Protein AF-A0A453SSZ1-F1 (afdb_monomer_lite)

Radius of gyration: 28.82 Å; chains: 1; bounding box: 43×50×91 Å

InterPro domains:
  IPR027417 P-loop containing nucleoside triphosphate hydrolase [G3DSA:3.40.50.300] (125-157)
  IPR027417 P-loop containing nucleoside triphosphate hydrolase [SSF52540] (111-156)
  IPR031692 EH domain-containing protein, N-terminal [PF16880] (86-118)

Foldseek 3Di:
DLQQQCVVVVHDDDPVVVPDPCSVPGDDHDPPCVVVVVVVVVVVVVPPDDDDDDDDDDDDDDDDVPPPCPPCPVCPPVNDPDPLRVVVVCCVPPPVVVCVVVVVCVPDHDRDDPCNSVDDDDDDDDDDFPPCPLVVVCVVVVHHDPQRDDDPPRRDD

Organism: Aegilops tauschii subsp. strangulata (NCBI:txid200361)

Structure (mmCIF, N/CA/C/O backbone):
data_AF-A0A453SSZ1-F1
#
_entry.id   AF-A0A453SSZ1-F1
#
loop_
_atom_site.group_PDB
_atom_site.id
_atom_site.type_symbol
_atom_site.label_atom_id
_atom_site.label_alt_id
_atom_site.label_comp_id
_atom_site.label_asym_id
_atom_site.label_entity_id
_atom_site.label_seq_id
_atom_site.pdbx_PDB_ins_code
_atom_site.Cartn_x
_atom_site.Cartn_y
_atom_site.Cartn_z
_atom_site.occupancy
_atom_site.B_iso_or_equiv
_atom_site.auth_seq_id
_atom_site.auth_comp_id
_atom_site.auth_asym_id
_atom_site.auth_atom_id
_atom_site.pdbx_PDB_model_num
ATOM 1 N N . MET A 1 1 ? -9.552 23.017 12.902 1.00 62.69 1 MET A N 1
ATOM 2 C CA . MET A 1 1 ? -9.401 23.740 14.189 1.00 62.69 1 MET A CA 1
ATOM 3 C C . MET A 1 1 ? -9.453 25.257 14.030 1.00 62.69 1 MET A C 1
ATOM 5 O O . MET A 1 1 ? -10.038 25.899 14.887 1.00 62.69 1 MET A O 1
ATOM 9 N N . GLN A 1 2 ? -8.942 25.824 12.933 1.00 68.88 2 GLN A N 1
ATOM 10 C CA . GLN A 1 2 ? -8.928 27.277 12.698 1.00 68.88 2 GLN A CA 1
ATOM 11 C C . GLN A 1 2 ? -10.321 27.928 12.672 1.00 68.88 2 GLN A C 1
ATOM 13 O O . GLN A 1 2 ? -10.491 29.011 13.215 1.00 68.88 2 GLN A O 1
ATOM 18 N N . LEU A 1 3 ? -11.337 27.240 12.139 1.00 72.12 3 LEU A N 1
ATOM 19 C CA . LEU A 1 3 ? -12.717 27.746 12.115 1.00 72.12 3 LEU A CA 1
ATOM 20 C C . LEU A 1 3 ? -13.297 27.971 13.524 1.00 72.12 3 LEU A C 1
ATOM 22 O O . LEU A 1 3 ? -14.021 28.934 13.748 1.00 72.12 3 LEU A O 1
ATOM 26 N N . VAL A 1 4 ? -12.933 27.116 14.488 1.00 73.75 4 VAL A N 1
ATOM 27 C CA . VAL A 1 4 ? -13.376 27.240 15.887 1.00 73.75 4 VAL A CA 1
ATOM 28 C C . VAL A 1 4 ? -12.658 28.400 16.576 1.00 73.75 4 VAL A C 1
ATOM 30 O O . VAL A 1 4 ? -13.309 29.192 17.247 1.00 73.75 4 VAL A O 1
ATOM 33 N N . SER A 1 5 ? -11.347 28.557 16.357 1.00 74.75 5 SER A N 1
ATOM 34 C CA . SER A 1 5 ? -10.592 29.716 16.855 1.00 74.75 5 SER A CA 1
ATOM 35 C C . SER A 1 5 ? -11.120 31.041 16.296 1.00 74.75 5 SER A C 1
ATOM 37 O O . SER A 1 5 ? -11.212 32.018 17.030 1.00 74.75 5 SER A O 1
ATOM 39 N N . LEU A 1 6 ? -11.501 31.074 15.015 1.00 76.12 6 LEU A N 1
ATOM 40 C CA . LEU A 1 6 ? -12.034 32.267 14.349 1.00 76.12 6 LEU A CA 1
ATOM 41 C C . LEU A 1 6 ? -13.399 32.664 14.928 1.00 76.12 6 LEU A C 1
ATOM 43 O O . LEU A 1 6 ? -13.626 33.837 15.218 1.00 76.12 6 LEU A O 1
ATOM 47 N N . ALA A 1 7 ? -14.261 31.676 15.182 1.00 74.25 7 ALA A N 1
ATOM 48 C CA . ALA A 1 7 ? -15.538 31.882 15.859 1.00 74.25 7 ALA A CA 1
ATOM 49 C C . ALA A 1 7 ? -15.356 32.384 17.305 1.00 74.25 7 ALA A C 1
ATOM 51 O O . ALA A 1 7 ? -16.049 33.302 17.732 1.00 74.25 7 ALA A O 1
ATOM 52 N N . GLN A 1 8 ? -14.398 31.824 18.054 1.00 77.12 8 GLN A N 1
ATOM 53 C CA . GLN A 1 8 ? -14.084 32.256 19.425 1.00 77.12 8 GLN A CA 1
ATOM 54 C C . GLN A 1 8 ? -13.450 33.649 19.490 1.00 77.12 8 GLN A C 1
ATOM 56 O O . GLN A 1 8 ? -13.655 34.367 20.464 1.00 77.12 8 GLN A O 1
ATOM 61 N N . ALA A 1 9 ? -12.724 34.055 18.449 1.00 74.31 9 ALA A N 1
ATOM 62 C CA . ALA A 1 9 ? -12.188 35.406 18.312 1.00 74.31 9 ALA A CA 1
ATOM 63 C C . ALA A 1 9 ? -13.265 36.458 17.969 1.00 74.31 9 ALA A C 1
ATOM 65 O O . ALA A 1 9 ? -12.938 37.637 17.855 1.00 74.31 9 ALA A O 1
ATOM 66 N N . GLY A 1 10 ? -14.532 36.052 17.804 1.00 71.06 10 GLY A N 1
ATOM 67 C CA . GLY A 1 10 ? -15.653 36.951 17.522 1.00 71.06 10 GLY A CA 1
ATOM 68 C C . GLY A 1 10 ? -15.737 37.421 16.067 1.00 71.06 10 GLY A C 1
ATOM 69 O O . GLY A 1 10 ? -16.444 38.384 15.784 1.00 71.06 10 GLY A O 1
ATOM 70 N N . ASN A 1 11 ? -15.028 36.763 15.144 1.00 72.94 11 ASN A N 1
ATOM 71 C CA . ASN A 1 11 ? -15.046 37.108 13.724 1.00 72.94 11 ASN A CA 1
ATOM 72 C C . ASN A 1 11 ? -16.212 36.427 12.989 1.00 72.94 11 ASN A C 1
ATOM 74 O O . ASN A 1 11 ? -16.557 35.277 13.271 1.00 72.94 11 ASN A O 1
ATOM 78 N N . GLU A 1 12 ? -16.785 37.112 11.996 1.00 70.50 12 GLU A N 1
ATOM 79 C CA . GLU A 1 12 ? -17.878 36.560 11.192 1.00 70.50 12 GLU A CA 1
ATOM 80 C C . GLU A 1 12 ? -17.410 35.431 10.258 1.00 70.50 12 GLU A C 1
ATOM 82 O O . GLU A 1 12 ? -16.428 35.551 9.511 1.00 70.50 12 GLU A O 1
ATOM 87 N N . ILE A 1 13 ? -18.149 34.318 10.289 1.00 71.94 13 ILE A N 1
ATOM 88 C CA . ILE A 1 13 ? -17.864 33.108 9.514 1.00 71.94 13 ILE A CA 1
ATOM 89 C C . ILE A 1 13 ? -18.505 33.251 8.126 1.00 71.94 13 ILE A C 1
ATOM 91 O O . ILE A 1 13 ? -19.621 32.792 7.895 1.00 71.94 13 ILE A O 1
ATOM 95 N N . SER A 1 14 ? -17.794 33.895 7.200 1.00 69.88 14 SER A N 1
ATOM 96 C CA . SER A 1 14 ? -18.158 33.964 5.776 1.00 69.88 14 SER A CA 1
ATOM 97 C C . SER A 1 14 ? -17.175 33.156 4.921 1.00 69.88 14 SER A C 1
ATOM 99 O O . SER A 1 14 ? -16.030 32.937 5.326 1.00 69.88 14 SER A O 1
ATOM 101 N N . GLN A 1 15 ? -17.601 32.715 3.731 1.00 63.75 15 GLN A N 1
ATOM 102 C CA . GLN A 1 15 ? -16.749 31.967 2.792 1.00 63.75 15 GLN A CA 1
ATOM 103 C C . GLN A 1 15 ? -15.476 32.743 2.407 1.00 63.75 15 GLN A C 1
ATOM 105 O O . GLN A 1 15 ? -14.422 32.130 2.243 1.00 63.75 15 GLN A O 1
ATOM 110 N N . ASP A 1 16 ? -15.538 34.077 2.378 1.00 61.28 16 ASP A N 1
ATOM 111 C CA . ASP A 1 16 ? -14.386 34.942 2.085 1.00 61.28 16 ASP A CA 1
ATOM 112 C C . ASP A 1 16 ? -13.386 35.040 3.252 1.00 61.28 16 ASP A C 1
ATOM 114 O O . ASP A 1 16 ? -12.197 35.287 3.045 1.00 61.28 16 ASP A O 1
ATOM 118 N N . SER A 1 17 ? -13.829 34.811 4.493 1.00 59.00 17 SER A N 1
ATOM 119 C CA . SER A 1 17 ? -12.969 34.860 5.687 1.00 59.00 17 SER A CA 1
ATOM 120 C C . SER A 1 17 ? -12.016 33.660 5.776 1.00 59.00 17 SER A C 1
ATOM 122 O O . SER A 1 17 ? -10.991 33.744 6.447 1.00 59.00 17 SER A O 1
ATOM 124 N N . LEU A 1 18 ? -12.333 32.549 5.098 1.00 57.62 18 LEU A N 1
ATOM 125 C CA . LEU A 1 18 ? -11.520 31.325 5.080 1.00 57.62 18 LEU A CA 1
ATOM 126 C C . LEU A 1 18 ? -10.360 31.373 4.076 1.00 57.62 18 LEU A C 1
ATOM 128 O O . LEU A 1 18 ? -9.457 30.546 4.165 1.00 57.62 18 LEU A O 1
ATOM 132 N N . GLN A 1 19 ? -10.380 32.323 3.137 1.00 60.19 19 GLN A N 1
ATOM 133 C CA . GLN A 1 19 ? -9.342 32.477 2.110 1.00 60.19 19 GLN A CA 1
ATOM 134 C C . GLN A 1 19 ? -8.1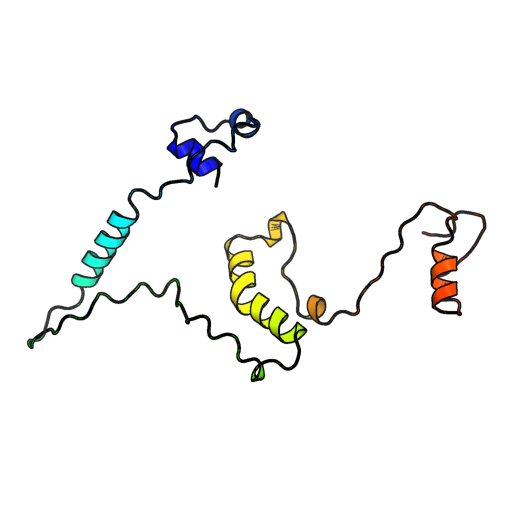94 33.403 2.540 1.00 60.19 19 GLN A C 1
ATOM 136 O O . GLN A 1 19 ? -7.230 33.568 1.798 1.00 60.19 19 GLN A O 1
ATOM 141 N N . ARG A 1 20 ? -8.282 34.027 3.722 1.00 59.47 20 ARG A N 1
ATOM 142 C CA . ARG A 1 20 ? -7.254 34.954 4.210 1.00 59.47 20 ARG A CA 1
ATOM 143 C C . ARG A 1 20 ? -6.056 34.179 4.763 1.00 59.47 20 ARG A C 1
ATOM 145 O O . ARG A 1 20 ? -6.214 33.338 5.644 1.00 59.47 20 ARG A O 1
ATOM 152 N N . GLU A 1 21 ? -4.854 34.500 4.287 1.00 54.84 21 GLU A N 1
ATOM 153 C CA . GLU A 1 21 ? -3.587 33.869 4.701 1.00 54.84 21 GLU A CA 1
ATOM 154 C C . GLU A 1 21 ? -3.204 34.116 6.181 1.00 54.84 21 GLU A C 1
ATOM 156 O O . GLU A 1 21 ? -2.261 33.515 6.694 1.00 54.84 21 GLU A O 1
ATOM 161 N N . ASP A 1 22 ? -3.984 34.910 6.922 1.00 56.69 22 ASP A N 1
ATOM 162 C CA . ASP A 1 22 ? -3.750 35.239 8.338 1.00 56.69 22 ASP A CA 1
ATOM 163 C C . ASP A 1 22 ? -4.145 34.121 9.329 1.00 56.69 22 ASP A C 1
ATOM 165 O O . ASP A 1 22 ? -4.021 34.281 10.550 1.00 56.69 22 ASP A O 1
ATOM 169 N N . LEU A 1 23 ? -4.585 32.956 8.830 1.00 57.06 23 LEU A N 1
ATOM 170 C CA . LEU A 1 23 ? -5.036 31.797 9.621 1.00 57.06 23 LEU A CA 1
ATOM 171 C C . LEU A 1 23 ? -3.943 31.139 10.497 1.00 57.06 23 LEU A C 1
ATOM 173 O O . LEU A 1 23 ? -4.232 30.180 11.221 1.00 57.06 23 LEU A O 1
ATOM 177 N N . ILE A 1 24 ? -2.704 31.635 10.440 1.00 57.12 24 ILE A N 1
ATOM 178 C CA . ILE A 1 24 ? -1.551 31.177 11.236 1.00 57.12 24 ILE A CA 1
ATOM 179 C C . ILE A 1 24 ? -1.451 31.933 12.579 1.00 57.12 24 ILE A C 1
ATOM 181 O O . ILE A 1 24 ? -0.830 31.440 13.516 1.00 57.12 24 ILE A O 1
ATOM 185 N N . SER A 1 25 ? -2.095 33.099 12.713 1.00 61.66 25 SER A N 1
ATOM 186 C CA . SER A 1 25 ? -1.946 33.984 13.885 1.00 61.66 25 SER A CA 1
ATOM 187 C C . SER A 1 25 ? -2.952 33.750 15.021 1.00 61.66 25 SER A C 1
ATOM 189 O O . SER A 1 25 ? -2.831 34.357 16.086 1.00 61.66 25 SER A O 1
ATOM 191 N N . PHE A 1 26 ? -3.946 32.879 14.829 1.00 64.19 26 PHE A N 1
ATOM 192 C CA . PHE A 1 26 ? -4.980 32.659 15.838 1.00 64.19 26 PHE A CA 1
ATOM 193 C C . PHE A 1 26 ? -4.517 31.695 16.925 1.00 64.19 26 PHE A C 1
ATOM 195 O O . PHE A 1 26 ? -4.021 30.600 16.650 1.00 64.19 26 PHE A O 1
ATOM 202 N N . ASN A 1 27 ? -4.762 32.085 18.176 1.00 67.94 27 ASN A N 1
ATOM 203 C CA . ASN A 1 27 ? -4.566 31.208 19.319 1.00 67.94 27 ASN A CA 1
ATOM 204 C C . ASN A 1 27 ? -5.388 29.913 19.156 1.00 67.94 27 ASN A C 1
ATOM 206 O O . ASN A 1 27 ? -6.489 29.928 18.582 1.00 67.94 27 ASN A O 1
ATOM 210 N N . PRO A 1 28 ? -4.870 28.774 19.649 1.00 70.06 28 PRO A N 1
ATOM 211 C CA . PRO A 1 28 ? -5.615 27.525 19.631 1.00 70.06 28 PRO A CA 1
ATOM 212 C C . PRO A 1 28 ? -6.943 27.695 20.382 1.00 70.06 28 PRO A C 1
ATOM 214 O O . PRO A 1 28 ? -7.014 28.480 21.332 1.00 70.06 28 PRO A O 1
ATOM 217 N N . PRO A 1 29 ? -8.000 26.980 19.964 1.00 73.44 29 PRO A N 1
ATOM 218 C CA . PRO A 1 29 ? -9.323 27.181 20.525 1.00 73.44 29 PRO A CA 1
ATOM 219 C C . PRO A 1 29 ? -9.336 26.794 22.006 1.00 73.44 29 PRO A C 1
ATOM 221 O O . PRO A 1 29 ? -8.902 25.701 22.380 1.00 73.44 29 PRO A O 1
ATOM 224 N N . VAL A 1 30 ? -9.831 27.695 22.852 1.00 73.94 30 VAL A N 1
ATOM 225 C CA . VAL A 1 30 ? -9.907 27.487 24.302 1.00 73.94 30 VAL A CA 1
ATOM 226 C C . VAL A 1 30 ? -11.231 26.805 24.618 1.00 73.94 30 VAL A C 1
ATOM 228 O O . VAL A 1 30 ? -12.294 27.268 24.218 1.00 73.94 30 VAL A O 1
ATOM 231 N N . MET A 1 31 ? -11.194 25.683 25.329 1.00 70.06 31 MET A N 1
ATOM 232 C CA . MET A 1 31 ? -12.400 24.932 25.684 1.00 70.06 31 MET A CA 1
ATOM 233 C C . MET A 1 31 ? -13.030 25.448 26.985 1.00 70.06 31 MET A C 1
ATOM 235 O O . MET A 1 31 ? -13.110 24.737 27.986 1.00 70.06 31 MET A O 1
ATOM 239 N N . GLU A 1 32 ? -13.461 26.707 26.979 1.00 70.56 32 GLU A N 1
ATOM 240 C CA . GLU A 1 32 ? -14.126 27.325 28.125 1.00 70.56 32 GLU A CA 1
ATOM 241 C C . GLU A 1 32 ? -15.491 26.656 28.396 1.00 70.56 32 GLU A C 1
ATOM 243 O O . GLU A 1 32 ? -16.260 26.369 27.480 1.00 70.56 32 GLU A O 1
ATOM 248 N N . GLY A 1 33 ? -15.783 26.340 29.663 1.00 67.69 33 GLY A N 1
ATOM 249 C CA . GLY A 1 33 ? -17.037 25.691 30.081 1.00 67.69 33 GLY A CA 1
ATOM 250 C C . GLY A 1 33 ? -17.019 24.155 30.119 1.00 67.69 33 GLY A C 1
ATOM 251 O O . GLY A 1 33 ? -17.940 23.548 30.677 1.00 67.69 33 GLY A O 1
ATOM 252 N N . LEU A 1 34 ? -15.959 23.508 29.625 1.00 71.00 34 LEU A N 1
ATOM 253 C CA . LEU A 1 34 ? -15.781 22.057 29.770 1.00 71.00 34 LEU A CA 1
ATOM 254 C C . LEU A 1 34 ? -15.598 21.643 31.239 1.00 71.00 34 LEU A C 1
ATOM 256 O O . LEU A 1 34 ? -16.144 20.626 31.665 1.00 71.00 34 LEU A O 1
ATOM 260 N N . ASP A 1 35 ? -14.945 22.480 32.045 1.00 74.38 35 ASP A N 1
ATOM 261 C CA . ASP A 1 35 ? -14.790 22.256 33.487 1.00 74.38 35 ASP A CA 1
ATOM 262 C C . ASP A 1 35 ? -16.136 22.271 34.226 1.00 74.38 35 ASP A C 1
ATOM 264 O O . ASP A 1 35 ? -16.379 21.450 35.112 1.00 74.38 35 ASP A O 1
ATOM 268 N N . ALA A 1 36 ? -17.058 23.149 33.817 1.00 73.62 36 ALA A N 1
ATOM 269 C CA . ALA A 1 36 ? -18.403 23.220 34.384 1.00 73.62 36 ALA A CA 1
ATOM 270 C C . ALA A 1 36 ? -19.237 21.976 34.030 1.00 73.62 36 ALA A C 1
ATOM 272 O O . ALA A 1 36 ? -19.973 21.457 34.872 1.00 73.62 36 ALA A O 1
ATOM 273 N N . GLN A 1 37 ? -19.091 21.448 32.810 1.00 66.56 37 GLN A N 1
ATOM 274 C CA . GLN A 1 37 ? -19.702 20.179 32.386 1.00 66.56 37 GLN A CA 1
ATOM 275 C C . GLN A 1 37 ? -19.136 18.986 33.177 1.00 66.56 37 GLN A C 1
ATOM 277 O O . GLN A 1 37 ? -19.873 18.093 33.614 1.00 66.56 37 GLN A O 1
ATOM 282 N N . LEU A 1 38 ? -17.827 18.995 33.431 1.00 65.88 38 LEU A N 1
ATOM 283 C CA . LEU A 1 38 ? -17.138 17.963 34.203 1.00 65.88 38 LEU A CA 1
ATOM 284 C C . LEU A 1 38 ? -17.508 18.021 35.700 1.00 65.88 38 LEU A C 1
ATOM 286 O O . LEU A 1 38 ? -17.672 16.990 36.350 1.00 65.88 38 LEU A O 1
ATOM 290 N N . ALA A 1 39 ? -17.738 19.217 36.246 1.00 67.50 39 ALA A N 1
ATOM 291 C CA . ALA A 1 39 ? -18.265 19.404 37.598 1.00 67.50 39 ALA A CA 1
ATOM 292 C C . ALA A 1 39 ? -19.751 19.006 37.722 1.00 67.50 39 ALA A C 1
ATOM 294 O O . ALA A 1 39 ? -20.149 18.382 38.709 1.00 67.50 39 ALA A O 1
ATOM 295 N N . LYS A 1 40 ? -20.578 19.307 36.710 1.00 68.69 40 LYS A N 1
ATOM 296 C CA . LYS A 1 40 ? -22.014 18.971 36.700 1.00 68.69 40 LYS A CA 1
ATOM 297 C C . LYS A 1 40 ? -22.256 17.462 36.596 1.00 68.69 40 LYS A C 1
ATOM 299 O O . LYS A 1 40 ? -23.153 16.943 37.257 1.00 68.69 40 LYS A O 1
ATOM 304 N N . SER A 1 41 ? -21.420 16.747 35.841 1.00 61.69 41 SER A N 1
ATOM 305 C CA . SER A 1 41 ? -21.453 15.277 35.765 1.00 61.69 41 SER A CA 1
ATOM 306 C C . SER A 1 41 ? -21.025 14.606 37.078 1.00 61.69 41 SER A C 1
ATOM 308 O O . SER A 1 41 ? -21.678 13.655 37.508 1.00 61.69 41 SER A O 1
ATOM 310 N N . LYS A 1 42 ? -20.031 15.155 37.797 1.00 58.47 42 LYS A N 1
ATOM 311 C CA . LYS A 1 42 ? -19.680 14.705 39.162 1.00 58.47 42 LYS A CA 1
ATOM 312 C C . LYS A 1 42 ? -20.830 14.866 40.164 1.00 58.47 42 LYS A C 1
ATOM 314 O O . LYS A 1 42 ? -21.014 14.004 41.018 1.00 58.47 42 LYS A O 1
ATOM 319 N N . HIS A 1 43 ? -21.612 15.943 40.068 1.00 54.44 43 HIS A N 1
ATOM 320 C CA . HIS A 1 43 ? -22.762 16.163 40.954 1.00 54.44 43 HIS A CA 1
ATOM 321 C C . HIS A 1 43 ? -23.951 15.235 40.659 1.00 54.44 43 HIS A C 1
ATOM 323 O O . HIS A 1 43 ? -24.685 14.892 41.586 1.00 54.44 43 HIS A O 1
ATOM 329 N N . LEU A 1 44 ? -24.131 14.800 39.406 1.00 53.34 44 LEU A N 1
ATOM 330 C CA . LEU A 1 44 ? -25.186 13.852 39.028 1.00 53.34 44 LEU A CA 1
ATOM 331 C C . LEU A 1 44 ? -24.880 12.427 39.523 1.00 53.34 44 LEU A C 1
ATOM 333 O O . LEU A 1 44 ? -25.775 11.743 40.010 1.00 53.34 44 LEU A O 1
ATOM 337 N N . ALA A 1 45 ? -23.606 12.020 39.496 1.00 50.00 45 ALA A N 1
ATOM 338 C CA . ALA A 1 45 ? -23.153 10.731 40.030 1.00 50.00 45 ALA A CA 1
ATOM 339 C C . ALA A 1 45 ? -23.324 10.605 41.558 1.00 50.00 45 ALA A C 1
ATOM 341 O O . ALA A 1 45 ? -23.380 9.499 42.082 1.00 50.00 45 ALA A O 1
ATOM 342 N N . LYS A 1 46 ? -23.451 11.727 42.281 1.00 44.44 46 LYS A N 1
ATOM 343 C CA . LYS A 1 46 ? -23.587 11.753 43.746 1.00 44.44 46 LYS A CA 1
ATOM 344 C C . LYS A 1 46 ? -25.031 11.582 44.250 1.00 44.44 46 LYS A C 1
ATOM 346 O O . LYS A 1 46 ? -25.237 11.555 45.455 1.00 44.44 46 LYS A O 1
ATOM 351 N N . ARG A 1 47 ? -26.037 11.503 43.368 1.00 44.84 47 ARG A N 1
ATOM 352 C CA . ARG A 1 47 ? -27.453 11.342 43.770 1.00 44.84 47 ARG A CA 1
ATOM 353 C C . ARG A 1 47 ? -27.992 9.908 43.690 1.00 44.84 47 ARG A C 1
ATOM 355 O O . ARG A 1 47 ? -29.160 9.722 44.008 1.00 44.84 47 ARG A O 1
ATOM 362 N N . VAL A 1 48 ? -27.191 8.926 43.264 1.00 48.06 48 VAL A N 1
ATOM 363 C CA . VAL A 1 48 ? -27.672 7.544 43.043 1.00 48.06 48 VAL A CA 1
ATOM 364 C C . VAL A 1 48 ? -27.373 6.583 44.201 1.00 48.06 48 VAL A C 1
ATOM 366 O O . VAL A 1 48 ? -28.024 5.554 44.273 1.00 48.06 48 VAL A O 1
ATOM 369 N N . ASP A 1 49 ? -26.514 6.928 45.161 1.00 45.25 49 ASP A N 1
ATOM 370 C CA . ASP A 1 49 ? -26.279 6.070 46.332 1.00 45.25 49 ASP A CA 1
ATOM 371 C C . ASP A 1 49 ? -26.374 6.869 47.630 1.00 45.25 49 ASP A C 1
ATOM 373 O O . ASP A 1 49 ? -25.455 7.601 48.005 1.00 45.25 49 ASP A O 1
ATOM 377 N N . GLN A 1 50 ? -27.505 6.726 48.317 1.00 39.31 50 GLN A N 1
ATOM 378 C CA . GLN A 1 50 ? -27.600 7.016 49.740 1.00 39.31 50 GLN A CA 1
ATOM 379 C C . GLN A 1 50 ? -28.649 6.095 50.370 1.00 39.31 50 GLN A C 1
ATOM 381 O O . GLN A 1 50 ? -29.801 6.482 50.492 1.00 39.31 50 GLN A O 1
ATOM 386 N N . ASP A 1 51 ? -28.223 4.881 50.726 1.00 37.84 51 ASP A N 1
ATOM 387 C CA . ASP A 1 51 ? -28.654 4.166 51.931 1.00 37.84 51 ASP A CA 1
ATOM 388 C C . ASP A 1 51 ? -27.598 3.103 52.286 1.00 37.84 51 ASP A C 1
ATOM 390 O O . ASP A 1 51 ? -27.353 2.182 51.510 1.00 37.84 51 ASP A O 1
ATOM 394 N N . MET A 1 52 ? -26.982 3.280 53.462 1.00 36.62 52 MET A N 1
ATOM 395 C CA . MET A 1 52 ? -26.285 2.323 54.344 1.00 36.62 52 MET A CA 1
ATOM 396 C C . MET A 1 52 ? -24.969 2.876 54.910 1.00 36.62 52 MET A C 1
ATOM 398 O O . MET A 1 52 ? -24.048 3.282 54.202 1.00 36.62 52 MET A O 1
ATOM 402 N N . ASP A 1 53 ? -24.947 2.887 56.241 1.00 39.66 53 ASP A N 1
ATOM 403 C CA . ASP A 1 53 ? -23.926 3.391 57.147 1.00 39.66 53 ASP A CA 1
ATOM 404 C C . ASP A 1 53 ? -22.558 2.704 57.020 1.00 39.66 53 ASP A C 1
ATOM 406 O O . ASP A 1 53 ? -22.456 1.488 56.860 1.00 39.66 53 ASP A O 1
ATOM 410 N N . GLY A 1 54 ? -21.500 3.495 57.236 1.00 38.44 54 GLY A N 1
ATOM 411 C CA . GLY A 1 54 ? -20.160 3.005 57.568 1.00 38.44 54 GLY A CA 1
ATOM 412 C C . GLY A 1 54 ? -19.034 3.672 56.778 1.00 38.44 54 GLY A C 1
ATOM 413 O O . GLY A 1 54 ? -18.736 3.255 55.670 1.00 38.44 54 GLY A O 1
ATOM 414 N N . PHE A 1 55 ? -18.399 4.687 57.383 1.00 46.75 55 PHE A N 1
ATOM 415 C CA . PHE A 1 55 ? -17.069 5.255 57.073 1.00 46.75 55 PHE A CA 1
ATOM 416 C C . PHE A 1 55 ? -16.590 5.268 55.598 1.00 46.75 55 PHE A C 1
ATOM 418 O O . PHE A 1 55 ? -16.135 4.241 55.101 1.00 46.75 55 PHE A O 1
ATOM 425 N N . PRO A 1 56 ? -16.447 6.437 54.937 1.00 37.09 56 PRO A N 1
ATOM 426 C CA . PRO A 1 56 ? -15.725 6.506 53.673 1.00 37.09 56 PRO A CA 1
ATOM 427 C C . PRO A 1 56 ? -14.317 7.090 53.848 1.00 37.09 56 PRO A C 1
ATOM 429 O O . PRO A 1 56 ? -14.109 8.297 53.983 1.00 37.09 56 PRO A O 1
ATOM 432 N N . GLN A 1 57 ? -13.332 6.197 53.771 1.00 40.69 57 GLN A N 1
ATOM 433 C CA . GLN A 1 57 ? -11.986 6.487 53.285 1.00 40.69 57 GLN A CA 1
ATOM 434 C C . GLN A 1 57 ? -12.091 7.095 51.875 1.00 40.69 57 GLN A C 1
ATOM 436 O O . GLN A 1 57 ? -12.836 6.597 51.034 1.00 40.69 57 GLN A O 1
ATOM 441 N N . ALA A 1 58 ? -11.366 8.188 51.626 1.00 39.28 58 ALA A N 1
ATOM 442 C CA . ALA A 1 58 ? -11.438 8.972 50.396 1.00 39.28 58 ALA A CA 1
ATOM 443 C C . ALA A 1 58 ? -11.170 8.125 49.135 1.00 39.28 58 ALA A C 1
ATOM 445 O O . ALA A 1 58 ? -10.024 7.833 48.798 1.00 39.28 58 ALA A O 1
ATOM 446 N N . GLN A 1 59 ? -12.233 7.766 48.414 1.00 42.91 59 GLN A N 1
ATOM 447 C CA . GLN A 1 59 ? -12.164 7.215 47.064 1.00 42.91 59 GLN A CA 1
ATOM 448 C C . GLN A 1 59 ? -12.522 8.328 46.077 1.00 42.91 59 GLN A C 1
ATOM 450 O O . GLN A 1 59 ? -13.609 8.906 46.117 1.00 42.91 59 GLN A O 1
ATOM 455 N N . GLY A 1 60 ? -11.551 8.691 45.237 1.00 42.34 60 GLY A N 1
ATOM 456 C CA . GLY A 1 60 ? -11.728 9.689 44.188 1.00 42.34 60 GLY A CA 1
ATOM 457 C C . GLY A 1 60 ? -12.784 9.251 43.164 1.00 42.34 60 GLY A C 1
ATOM 458 O O . GLY A 1 60 ? -12.999 8.053 42.980 1.00 42.34 60 GLY A O 1
ATOM 459 N N . PRO A 1 61 ? -13.450 10.204 42.490 1.00 42.91 61 PRO A N 1
ATOM 460 C CA . PRO A 1 61 ? -14.535 9.898 41.574 1.00 42.91 61 PRO A CA 1
ATOM 461 C C . PRO A 1 61 ? -14.024 9.074 40.391 1.00 42.91 61 PRO A C 1
ATOM 463 O O . PRO A 1 61 ? -13.096 9.477 39.684 1.00 42.91 61 PRO A O 1
ATOM 466 N N . SER A 1 62 ? -14.674 7.928 40.208 1.00 53.22 62 SER A N 1
ATOM 467 C CA . SER A 1 62 ? -14.616 7.042 39.053 1.00 53.22 62 SER A CA 1
ATOM 468 C C . SER A 1 62 ? -14.580 7.848 37.759 1.00 53.22 62 SER A C 1
ATOM 470 O O . SER A 1 62 ? -15.459 8.655 37.451 1.00 53.22 62 SER A O 1
ATOM 472 N N . THR A 1 63 ? -13.487 7.661 37.033 1.00 45.91 63 THR A N 1
ATOM 473 C CA . THR A 1 63 ? -13.165 8.373 35.809 1.00 45.91 63 THR A CA 1
ATOM 474 C C . THR A 1 63 ? -14.081 7.895 34.684 1.00 45.91 63 THR A C 1
ATOM 476 O O . THR A 1 63 ? -14.370 6.707 34.549 1.00 45.91 63 THR A O 1
ATOM 479 N N . ASN A 1 64 ? -14.563 8.827 33.863 1.00 45.88 64 ASN A N 1
ATOM 480 C CA . ASN A 1 64 ? -15.346 8.509 32.674 1.00 45.88 64 ASN A CA 1
ATOM 481 C C . ASN A 1 64 ? -14.520 7.597 31.747 1.00 45.88 64 ASN A C 1
ATOM 483 O O . ASN A 1 64 ? -13.542 8.036 31.142 1.00 45.88 64 ASN A O 1
ATOM 487 N N . HIS A 1 65 ? -14.940 6.339 31.598 1.00 49.06 65 HIS A N 1
ATOM 488 C CA . HIS A 1 65 ? -14.309 5.308 30.762 1.00 49.06 65 HIS A CA 1
ATOM 489 C C . HIS A 1 65 ? -14.427 5.552 29.238 1.00 49.06 65 HIS A C 1
ATOM 491 O O . HIS A 1 65 ? -14.307 4.615 28.452 1.00 49.06 65 HIS A O 1
ATOM 497 N N . TRP A 1 66 ? -14.630 6.795 28.788 1.00 54.50 66 TRP A N 1
ATOM 498 C CA . TRP A 1 66 ? -14.695 7.135 27.357 1.00 54.50 66 TRP A CA 1
ATOM 499 C C . TRP A 1 66 ? -13.332 7.018 26.666 1.00 54.50 66 TRP A C 1
ATOM 501 O O . TRP A 1 66 ? -13.228 6.625 25.509 1.00 54.50 66 TRP A O 1
ATOM 511 N N . PHE A 1 67 ? -12.263 7.264 27.418 1.00 52.31 67 PHE A N 1
ATOM 512 C CA . PHE A 1 67 ? -10.937 6.775 27.091 1.00 52.31 67 PHE A CA 1
ATOM 513 C C . PHE A 1 67 ? -10.550 5.830 28.209 1.00 52.31 67 PHE A C 1
ATOM 515 O O . PHE A 1 67 ? -10.013 6.246 29.235 1.00 52.31 67 PHE A O 1
ATOM 522 N N . ASN A 1 68 ? -10.815 4.536 28.028 1.00 47.53 68 ASN A N 1
ATOM 523 C CA . ASN A 1 68 ? -10.038 3.555 28.760 1.00 47.53 68 ASN A CA 1
ATOM 524 C C . ASN A 1 68 ? -8.598 3.741 28.273 1.00 47.53 68 ASN A C 1
ATOM 526 O O . ASN A 1 68 ? -8.196 3.179 27.251 1.00 47.53 68 ASN A O 1
ATOM 530 N N . SER A 1 69 ? -7.847 4.593 28.977 1.00 50.28 69 SER A N 1
ATOM 531 C CA . SER A 1 69 ? -6.397 4.620 28.947 1.00 50.28 69 SER A CA 1
ATOM 532 C C . SER A 1 69 ? -5.970 3.282 29.531 1.00 50.28 69 SER A C 1
ATOM 534 O O . SER A 1 69 ? -5.491 3.166 30.655 1.00 50.28 69 SER A O 1
ATOM 536 N N . LYS A 1 70 ? -6.169 2.216 28.744 1.00 54.88 70 LYS A N 1
ATOM 537 C CA . LYS A 1 70 ? -5.207 1.141 28.716 1.00 54.88 70 LYS A CA 1
ATOM 538 C C . LYS A 1 70 ? -3.927 1.918 28.497 1.00 54.88 70 LYS A C 1
ATOM 540 O O . LYS A 1 70 ? -3.724 2.448 27.400 1.00 54.88 70 LYS A O 1
ATOM 545 N N . SER A 1 71 ? -3.136 2.044 29.570 1.00 51.84 71 SER A N 1
ATOM 546 C CA . SER A 1 71 ? -1.731 2.400 29.468 1.00 51.84 71 SER A CA 1
ATOM 547 C C . SER A 1 71 ? -1.247 1.737 28.200 1.00 51.84 71 SER A C 1
ATOM 549 O O . SER A 1 71 ? -1.686 0.617 27.913 1.00 51.84 71 SER A O 1
ATOM 551 N N . SER A 1 72 ? -0.486 2.457 27.388 1.00 55.78 72 SER A N 1
ATOM 552 C CA . SER A 1 72 ? 0.127 1.942 26.177 1.00 55.78 72 SER A CA 1
ATOM 553 C C . SER A 1 72 ? 0.938 0.704 26.561 1.00 55.78 72 SER A C 1
ATOM 555 O O . SER A 1 72 ? 2.149 0.749 26.747 1.00 55.78 72 SER A O 1
ATOM 557 N N . LYS A 1 73 ? 0.240 -0.428 26.721 1.00 54.38 73 LYS A N 1
ATOM 558 C CA . LYS A 1 73 ? 0.735 -1.778 26.773 1.00 54.38 73 LYS A CA 1
ATOM 559 C C . LYS A 1 73 ? 1.209 -1.887 25.358 1.00 54.38 73 LYS A C 1
ATOM 561 O O . LYS A 1 73 ? 0.428 -2.210 24.463 1.00 54.38 73 LYS A O 1
ATOM 566 N N . LYS A 1 74 ? 2.453 -1.440 25.159 1.00 57.44 74 LYS A N 1
ATOM 567 C CA . LYS A 1 74 ? 3.222 -1.703 23.961 1.00 57.44 74 LYS A CA 1
ATOM 568 C C . LYS A 1 74 ? 2.874 -3.138 23.649 1.00 57.44 74 LYS A C 1
ATOM 570 O O . LYS A 1 74 ? 3.052 -3.982 24.531 1.00 57.44 74 LYS A O 1
ATOM 575 N N . ILE A 1 75 ? 2.216 -3.351 22.508 1.00 60.09 75 ILE A N 1
ATOM 576 C CA . ILE A 1 75 ? 1.859 -4.693 22.061 1.00 60.09 75 ILE A CA 1
ATOM 577 C C . ILE A 1 75 ? 3.156 -5.469 22.256 1.00 60.09 75 ILE A C 1
ATOM 579 O O . ILE A 1 75 ? 4.168 -5.042 21.689 1.00 60.09 75 ILE A O 1
ATOM 583 N N . PRO A 1 76 ? 3.202 -6.436 23.192 1.00 61.09 76 PRO A N 1
ATOM 584 C CA . PRO A 1 76 ? 4.472 -7.043 23.531 1.00 61.09 76 PRO A CA 1
ATOM 585 C C . PRO A 1 76 ? 5.024 -7.592 22.220 1.00 61.09 76 PRO A C 1
ATOM 587 O O . PRO A 1 76 ? 4.257 -8.154 21.439 1.00 61.09 76 PRO A O 1
ATOM 590 N N . LEU A 1 77 ? 6.309 -7.366 21.930 1.00 58.16 77 LEU A N 1
ATOM 591 C CA . LEU A 1 77 ? 6.900 -7.778 20.648 1.00 58.16 77 LEU A CA 1
ATOM 592 C C . LEU A 1 77 ? 6.706 -9.283 20.379 1.00 58.16 77 LEU A C 1
ATOM 594 O O . LEU A 1 77 ? 6.768 -9.714 19.239 1.00 58.16 77 LEU A O 1
ATOM 598 N N . THR A 1 78 ? 6.407 -10.064 21.420 1.00 61.94 78 THR A N 1
ATOM 599 C CA . THR A 1 78 ? 6.068 -11.490 21.375 1.00 61.94 78 THR A CA 1
ATOM 600 C C . THR A 1 78 ? 4.638 -11.807 20.915 1.00 61.94 78 THR A C 1
ATOM 602 O O . THR A 1 78 ? 4.340 -12.965 20.650 1.00 61.94 78 THR A O 1
ATOM 605 N N . ALA A 1 79 ? 3.735 -10.824 20.836 1.00 63.38 79 ALA A N 1
ATOM 606 C CA . ALA A 1 79 ? 2.330 -11.016 20.453 1.00 63.38 79 ALA A CA 1
ATOM 607 C C . ALA A 1 79 ? 2.055 -10.793 18.959 1.00 63.38 79 ALA A C 1
ATOM 609 O O . ALA A 1 79 ? 0.897 -10.853 18.543 1.00 63.38 79 ALA A O 1
ATOM 610 N N . VAL A 1 80 ? 3.084 -10.496 18.166 1.00 68.50 80 VAL A N 1
ATOM 611 C CA . VAL A 1 80 ? 2.987 -10.294 16.718 1.00 68.50 80 VAL A CA 1
ATOM 612 C C . VAL A 1 80 ? 4.084 -11.084 16.019 1.00 68.50 80 VAL A C 1
ATOM 614 O O . VAL A 1 80 ? 5.239 -11.061 16.429 1.00 68.50 80 VAL A O 1
ATOM 617 N N . THR A 1 81 ? 3.700 -11.804 14.970 1.00 77.06 81 THR A N 1
ATOM 618 C CA . THR A 1 81 ? 4.578 -12.665 14.168 1.00 77.06 81 THR A CA 1
ATOM 619 C C . THR A 1 81 ? 5.413 -11.882 13.157 1.00 77.06 81 THR A C 1
ATOM 621 O O . THR A 1 81 ? 6.516 -12.299 12.817 1.00 77.06 81 THR A O 1
ATOM 624 N N . SER A 1 82 ? 4.916 -10.728 12.704 1.00 85.75 82 SER A N 1
ATOM 625 C CA . SER A 1 82 ? 5.578 -9.839 11.748 1.00 85.75 82 SER A CA 1
ATOM 626 C C . SER A 1 82 ? 5.244 -8.370 12.032 1.00 85.75 82 SER A C 1
ATOM 628 O O . SER A 1 82 ? 4.232 -8.050 12.661 1.00 85.75 82 SER A O 1
ATOM 630 N N . VAL A 1 83 ? 6.074 -7.451 11.528 1.00 90.44 83 VAL A N 1
ATOM 631 C CA . VAL A 1 83 ? 5.817 -5.999 11.573 1.00 90.44 83 VAL A CA 1
ATOM 632 C C . VAL A 1 83 ? 4.487 -5.657 10.893 1.00 90.44 83 VAL A C 1
ATOM 634 O O . VAL A 1 83 ? 3.739 -4.824 11.402 1.00 90.44 83 VAL A O 1
ATOM 637 N N . ILE A 1 84 ? 4.163 -6.338 9.789 1.00 91.38 84 ILE A N 1
ATOM 638 C CA . ILE A 1 84 ? 2.917 -6.136 9.034 1.00 91.38 84 ILE A CA 1
ATOM 639 C C .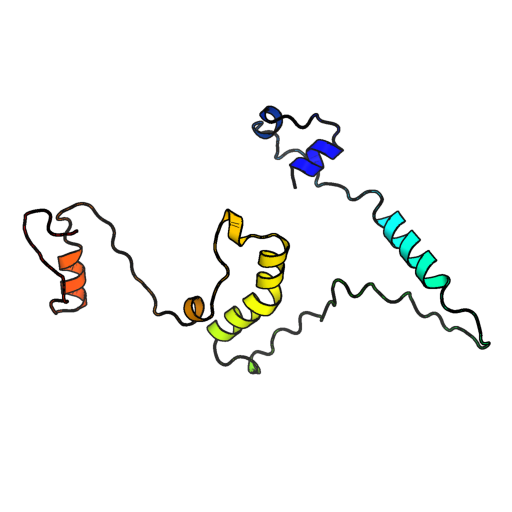 ILE A 1 84 ? 1.702 -6.462 9.913 1.00 91.38 84 ILE A C 1
ATOM 641 O O . ILE A 1 84 ? 0.764 -5.670 9.989 1.00 91.38 84 ILE A O 1
ATOM 645 N N . ASP A 1 85 ? 1.759 -7.561 10.671 1.00 89.94 85 ASP A N 1
ATOM 646 C CA . ASP A 1 85 ? 0.694 -7.953 11.604 1.00 89.94 85 ASP A CA 1
ATOM 647 C C . ASP A 1 85 ? 0.525 -6.936 12.738 1.00 89.94 85 ASP A C 1
ATOM 649 O O . ASP A 1 85 ? -0.594 -6.637 13.167 1.00 89.94 85 ASP A O 1
ATOM 653 N N . GLY A 1 86 ? 1.637 -6.365 13.208 1.00 91.19 86 GLY A N 1
ATOM 654 C CA . GLY A 1 86 ? 1.624 -5.281 14.185 1.00 91.19 86 GLY A CA 1
ATOM 655 C C . GLY A 1 86 ? 0.929 -4.026 13.664 1.00 91.19 86 GLY A C 1
ATOM 656 O O . GLY A 1 86 ? 0.081 -3.467 14.362 1.00 91.19 86 GLY A O 1
ATOM 657 N N . LEU A 1 87 ? 1.237 -3.614 12.432 1.00 93.06 87 LEU A N 1
ATOM 658 C CA . LEU A 1 87 ? 0.600 -2.464 11.784 1.00 93.06 87 LEU A CA 1
ATOM 659 C C . LEU A 1 87 ? -0.893 -2.707 11.542 1.00 93.06 87 LEU A C 1
ATOM 661 O O . LEU A 1 87 ? -1.714 -1.855 11.881 1.00 93.06 87 LEU A O 1
ATOM 665 N N . LYS A 1 88 ? -1.256 -3.894 11.051 1.00 92.75 88 LYS A N 1
ATOM 666 C CA . LYS A 1 88 ? -2.645 -4.326 10.844 1.00 92.75 88 LYS A CA 1
ATOM 667 C C . LYS A 1 88 ? -3.453 -4.259 12.138 1.00 92.75 88 LYS A C 1
ATOM 669 O O . LYS A 1 88 ? -4.534 -3.671 12.178 1.00 92.75 88 LYS A O 1
ATOM 674 N N . ARG A 1 89 ? -2.904 -4.794 13.234 1.00 91.19 89 ARG A N 1
ATOM 675 C CA . ARG A 1 89 ? -3.539 -4.736 14.558 1.00 91.19 89 ARG A CA 1
ATOM 676 C C . ARG A 1 89 ? -3.696 -3.300 15.052 1.00 91.19 89 ARG A C 1
ATOM 678 O O . ARG A 1 89 ? -4.757 -2.949 15.567 1.00 91.19 89 ARG A O 1
ATOM 685 N N . LEU A 1 90 ? -2.661 -2.475 14.903 1.00 92.88 90 LEU A N 1
ATOM 686 C CA . LEU A 1 90 ? -2.690 -1.081 15.339 1.00 92.88 90 LEU A CA 1
ATOM 687 C C . LEU A 1 90 ? -3.738 -0.265 14.568 1.00 92.88 90 LEU A C 1
ATOM 689 O O . LEU A 1 90 ? -4.479 0.501 15.186 1.00 92.88 90 LEU A O 1
ATOM 693 N N . TYR A 1 91 ? -3.846 -0.474 13.253 1.00 94.75 91 TYR A N 1
ATOM 694 C CA . TYR A 1 91 ? -4.874 0.148 12.420 1.00 94.75 91 TYR A CA 1
ATOM 695 C C . TYR A 1 91 ? -6.280 -0.203 12.922 1.00 94.75 91 TYR A C 1
ATOM 697 O O . TYR A 1 91 ? -7.074 0.695 13.198 1.00 94.75 91 TYR A O 1
ATOM 705 N N . ILE A 1 92 ? -6.565 -1.492 13.133 1.00 93.12 92 ILE A N 1
ATOM 706 C CA . ILE A 1 92 ? -7.887 -1.957 13.582 1.00 93.12 92 ILE A CA 1
ATOM 707 C C . ILE A 1 92 ? -8.228 -1.436 14.985 1.00 93.12 92 ILE A C 1
ATOM 709 O O . ILE A 1 92 ? -9.368 -1.047 15.229 1.00 93.12 92 ILE A O 1
ATOM 713 N N . GLU A 1 93 ? -7.267 -1.429 15.914 1.00 93.25 93 GLU A N 1
ATOM 714 C CA . GLU A 1 93 ? -7.525 -1.062 17.312 1.00 93.25 93 GLU A CA 1
ATOM 715 C C . GLU A 1 93 ? -7.650 0.454 17.522 1.00 93.25 93 GLU A C 1
ATOM 717 O O . GLU A 1 93 ? -8.423 0.891 18.376 1.00 93.25 93 GLU A O 1
ATOM 722 N N . LYS A 1 94 ? -6.868 1.263 16.795 1.00 92.94 94 LYS A N 1
ATOM 723 C CA . LYS A 1 94 ? -6.736 2.703 17.077 1.00 92.94 94 LYS A CA 1
ATOM 724 C C . LYS A 1 94 ? -7.292 3.596 15.982 1.00 92.94 94 LYS A C 1
ATOM 726 O O . LYS A 1 94 ? -7.929 4.595 16.297 1.00 92.94 94 LYS A O 1
ATOM 731 N N . LEU A 1 95 ? -7.038 3.262 14.723 1.00 93.75 95 LEU A N 1
ATOM 732 C CA . LEU A 1 95 ? -7.246 4.182 13.608 1.00 93.75 95 LEU A CA 1
ATOM 733 C C . LEU A 1 95 ? -8.628 3.977 12.968 1.00 93.75 95 LEU A C 1
ATOM 735 O O . L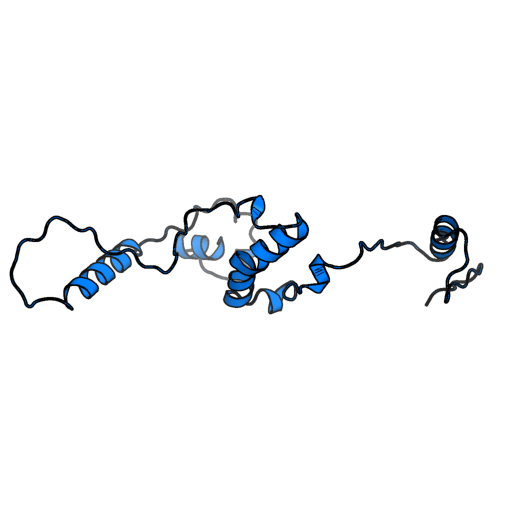EU A 1 95 ? -9.392 4.931 12.834 1.00 93.75 95 LEU A O 1
ATOM 739 N N . LYS A 1 96 ? -9.016 2.724 12.709 1.00 93.44 96 LYS A N 1
ATOM 740 C CA . LYS A 1 96 ? -10.310 2.364 12.110 1.00 93.44 96 LYS A CA 1
ATOM 741 C C . LYS A 1 96 ? -11.533 2.920 12.866 1.00 93.44 96 LYS A C 1
ATOM 743 O O . LYS A 1 96 ? -12.431 3.440 12.206 1.00 93.44 96 LYS A O 1
ATOM 748 N N . PRO A 1 97 ? -11.619 2.874 14.214 1.00 94.88 97 PRO A N 1
ATOM 749 C CA . PRO A 1 97 ? -12.753 3.465 14.928 1.00 94.88 97 PRO A CA 1
ATOM 750 C C . PRO A 1 97 ? -12.861 4.981 14.720 1.00 94.88 97 PRO A C 1
ATOM 752 O O . PRO A 1 97 ? -13.969 5.510 14.654 1.00 94.88 97 PRO A O 1
ATOM 755 N N . LEU A 1 98 ? -11.727 5.677 14.589 1.00 94.44 98 LEU A N 1
ATOM 756 C CA . LEU A 1 98 ? -11.697 7.118 14.336 1.00 94.44 98 LEU A CA 1
ATOM 757 C C . LEU A 1 98 ? -12.148 7.435 12.907 1.00 94.44 98 LEU A C 1
ATOM 759 O O . LEU A 1 98 ? -12.989 8.312 12.727 1.00 94.44 98 LEU A O 1
ATOM 763 N N . GLU A 1 99 ? -11.663 6.688 11.912 1.00 94.69 99 GLU A N 1
ATOM 764 C CA . GLU A 1 99 ? -12.091 6.841 10.514 1.00 94.69 99 GLU A CA 1
ATOM 765 C C . GLU A 1 99 ? -13.600 6.656 10.354 1.00 94.69 99 GLU A C 1
ATOM 767 O O . GLU A 1 99 ? -14.245 7.457 9.683 1.00 94.69 99 GLU A O 1
ATOM 772 N N . VAL A 1 100 ? -14.177 5.645 11.013 1.00 94.00 100 VAL A N 1
ATOM 773 C CA . VAL A 1 100 ? -15.624 5.385 10.969 1.00 94.00 100 VAL A CA 1
ATOM 774 C C . VAL A 1 100 ? -16.413 6.473 11.702 1.00 94.00 100 VAL A C 1
ATOM 776 O O . VAL A 1 100 ? -17.423 6.943 11.185 1.00 94.00 100 VAL A O 1
ATOM 779 N N . THR A 1 101 ? -15.952 6.909 12.880 1.00 95.56 101 THR A N 1
ATOM 780 C CA . THR A 1 101 ? -16.644 7.937 13.685 1.00 95.56 101 THR A CA 1
ATOM 781 C C . THR A 1 101 ? -16.767 9.258 12.928 1.00 95.56 101 THR A C 1
ATOM 783 O O . THR A 1 101 ? -17.814 9.901 12.979 1.00 95.56 101 THR A O 1
ATOM 786 N N . TYR A 1 102 ? -15.720 9.646 12.197 1.00 94.31 102 TYR A N 1
ATOM 787 C CA . TYR A 1 102 ? -15.687 10.890 11.425 1.00 94.31 102 TYR A CA 1
ATOM 788 C C . TYR A 1 102 ? -15.977 10.701 9.929 1.00 94.31 102 TYR A C 1
ATOM 790 O O . TYR A 1 102 ? -15.824 11.651 9.167 1.00 94.31 102 TYR A O 1
ATOM 798 N N . LYS A 1 103 ? -16.404 9.502 9.506 1.00 91.75 103 LYS A N 1
ATOM 799 C CA . LYS A 1 103 ? -16.718 9.159 8.106 1.00 91.75 103 LYS A CA 1
ATOM 800 C C . LYS A 1 103 ? -15.621 9.554 7.114 1.00 91.75 103 LYS A C 1
ATOM 802 O O . LYS A 1 103 ? -15.882 10.092 6.042 1.00 91.75 103 LYS A O 1
ATOM 807 N N . PHE A 1 104 ? -14.370 9.276 7.466 1.00 93.88 104 PHE A N 1
ATOM 808 C CA . PHE A 1 104 ? -13.210 9.610 6.636 1.00 93.88 104 PHE A CA 1
ATOM 809 C C . PHE A 1 104 ? -13.292 9.002 5.222 1.00 93.88 104 PHE A C 1
ATOM 811 O O . PHE A 1 104 ? -12.816 9.598 4.252 1.00 93.88 104 PHE A O 1
ATOM 818 N N . ASN A 1 105 ? -13.962 7.852 5.101 1.00 90.44 105 ASN A N 1
ATOM 819 C CA . ASN A 1 105 ? -14.169 7.151 3.839 1.00 90.44 105 ASN A CA 1
ATOM 820 C C . ASN A 1 105 ? -14.978 7.936 2.800 1.00 90.44 105 ASN A C 1
ATOM 822 O O . ASN A 1 105 ? -14.855 7.638 1.617 1.00 90.44 105 ASN A O 1
ATOM 826 N N . ASP A 1 106 ? -15.789 8.907 3.222 1.00 90.50 106 ASP A N 1
ATOM 827 C CA . ASP A 1 106 ? -16.613 9.701 2.307 1.00 90.50 106 ASP A CA 1
ATOM 828 C C . ASP A 1 106 ? -15.804 10.831 1.640 1.00 90.50 106 ASP A C 1
ATOM 830 O O . ASP A 1 106 ? -16.262 11.423 0.666 1.00 90.50 106 ASP A O 1
ATOM 834 N N . PHE A 1 107 ? -14.598 11.130 2.144 1.00 91.56 107 PHE A N 1
ATOM 835 C CA . PHE A 1 107 ? -13.813 12.294 1.718 1.00 91.56 107 PHE A CA 1
ATOM 836 C C . PHE A 1 107 ? -12.505 11.946 1.016 1.00 91.56 107 PHE A C 1
ATOM 838 O O . PHE A 1 107 ? -12.150 12.599 0.039 1.00 91.56 107 PHE A O 1
ATOM 845 N N . VAL A 1 108 ? -11.750 10.978 1.544 1.00 89.12 108 VAL A N 1
ATOM 846 C CA . VAL A 1 108 ? -10.354 10.773 1.124 1.00 89.12 108 VAL A CA 1
ATOM 847 C C . VAL A 1 108 ? -10.122 9.363 0.615 1.00 89.12 108 VAL A C 1
ATOM 849 O O . VAL A 1 108 ? -9.728 9.182 -0.534 1.00 89.12 108 VAL A O 1
ATOM 852 N N . SER A 1 109 ? -10.322 8.363 1.472 1.00 88.81 109 SER A N 1
ATOM 853 C CA . SER A 1 109 ? -9.970 6.982 1.154 1.00 88.81 109 SER A CA 1
ATOM 854 C C . SER A 1 109 ? -10.894 6.003 1.864 1.00 88.81 109 SER A C 1
ATOM 856 O O . SER A 1 109 ? -11.155 6.190 3.054 1.00 88.81 109 SER A O 1
ATOM 858 N N . PRO A 1 110 ? -11.312 4.916 1.192 1.00 92.31 110 PRO A N 1
ATOM 859 C CA . PRO A 1 110 ? -11.958 3.782 1.839 1.00 92.31 110 PRO A CA 1
ATOM 860 C C . PRO A 1 110 ? -11.134 3.218 3.004 1.00 92.31 110 PRO A C 1
ATOM 862 O O . PRO A 1 110 ? -9.917 3.404 3.078 1.00 92.31 110 PRO A O 1
ATOM 865 N N . LEU A 1 111 ? -11.815 2.486 3.889 1.00 93.19 111 LEU A N 1
ATOM 866 C CA . LEU A 1 111 ? -11.185 1.775 5.001 1.00 93.19 111 LEU A CA 1
ATOM 867 C C . LEU A 1 111 ? -10.213 0.712 4.482 1.00 93.19 111 LEU A C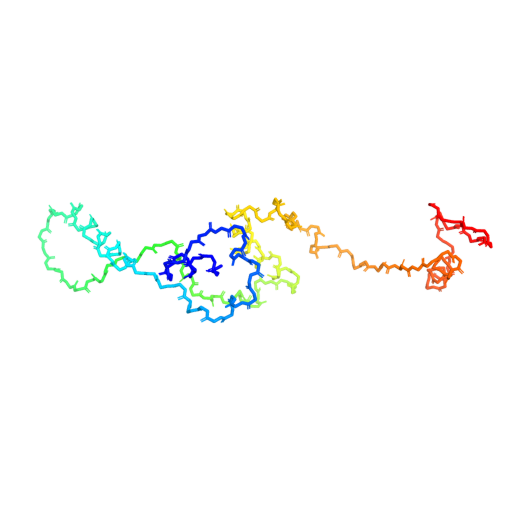 1
ATOM 869 O O . LEU A 1 111 ? -10.545 -0.031 3.556 1.00 93.19 111 LEU A O 1
ATOM 873 N N . LEU A 1 112 ? -9.065 0.580 5.144 1.00 93.81 112 LEU A N 1
ATOM 874 C CA . LEU A 1 112 ? -8.086 -0.444 4.801 1.00 93.81 112 LEU A CA 1
ATOM 875 C C . LEU A 1 112 ? -8.615 -1.836 5.156 1.00 93.81 112 LEU A C 1
ATOM 877 O O . LEU A 1 112 ? -9.159 -2.095 6.239 1.00 93.81 112 LEU A O 1
ATOM 881 N N . THR A 1 113 ? -8.419 -2.750 4.220 1.00 91.75 113 THR A N 1
ATOM 882 C CA . THR A 1 113 ? -8.759 -4.162 4.319 1.00 91.75 113 THR A CA 1
ATOM 883 C C . THR A 1 113 ? -7.523 -4.986 4.652 1.00 91.75 113 THR A C 1
ATOM 885 O O . THR A 1 113 ? -6.388 -4.536 4.536 1.00 91.75 113 THR A O 1
ATOM 888 N N . ASN A 1 114 ? -7.728 -6.242 5.049 1.00 89.81 114 ASN A N 1
ATOM 889 C CA . ASN A 1 114 ? -6.614 -7.160 5.290 1.00 89.81 114 ASN A CA 1
ATOM 890 C C . ASN A 1 114 ? -5.743 -7.348 4.038 1.00 89.81 114 ASN A C 1
ATOM 892 O O . ASN A 1 114 ? -4.528 -7.466 4.159 1.00 89.81 114 ASN A O 1
ATOM 896 N N . SER A 1 115 ? -6.361 -7.317 2.854 1.00 92.69 115 SER A N 1
ATOM 897 C CA . SER A 1 115 ? -5.671 -7.448 1.574 1.00 92.69 115 SER A CA 1
ATOM 898 C C . SER A 1 115 ? -4.682 -6.317 1.319 1.00 92.69 115 SER A C 1
ATOM 900 O O . SER A 1 115 ? -3.664 -6.575 0.695 1.00 92.69 115 SER A O 1
ATOM 902 N N . ASP A 1 116 ? -4.916 -5.112 1.843 1.00 92.44 116 ASP A N 1
ATOM 903 C CA . ASP A 1 116 ? -3.999 -3.976 1.672 1.00 92.44 116 ASP A CA 1
ATOM 904 C C . ASP A 1 116 ? -2.684 -4.162 2.447 1.00 92.44 116 ASP A C 1
ATOM 906 O O . ASP A 1 116 ? -1.640 -3.661 2.037 1.00 92.44 116 ASP A O 1
ATOM 910 N N . PHE A 1 117 ? -2.714 -4.925 3.543 1.00 92.75 117 PHE A N 1
ATOM 911 C CA . PHE A 1 117 ? -1.518 -5.280 4.316 1.00 92.75 117 PHE A CA 1
ATOM 912 C C . PHE A 1 117 ? -0.806 -6.511 3.750 1.00 92.75 117 PHE A C 1
ATOM 914 O O . PHE A 1 117 ? 0.420 -6.590 3.791 1.00 92.75 117 PHE A O 1
ATOM 921 N N . ASP A 1 118 ? -1.579 -7.465 3.228 1.00 90.50 118 ASP A N 1
ATOM 922 C CA . ASP A 1 118 ? -1.079 -8.757 2.751 1.00 90.50 118 ASP A CA 1
ATOM 923 C C . ASP A 1 118 ? -0.720 -8.723 1.241 1.00 90.50 118 ASP A C 1
ATOM 925 O O . ASP A 1 118 ? -0.247 -9.715 0.678 1.00 90.50 118 ASP A O 1
ATOM 929 N N . ALA A 1 119 ? -0.953 -7.592 0.563 1.00 93.06 119 ALA A N 1
ATOM 930 C CA . ALA A 1 119 ? -0.705 -7.412 -0.863 1.00 93.06 119 ALA A CA 1
ATOM 931 C C . ALA A 1 119 ? 0.781 -7.517 -1.227 1.00 93.06 119 ALA A C 1
ATOM 933 O O . ALA A 1 119 ? 1.686 -7.129 -0.486 1.00 93.06 119 ALA A O 1
ATOM 934 N N . LYS A 1 120 ? 1.036 -7.995 -2.449 1.00 93.56 120 LYS A N 1
ATOM 935 C CA . LYS A 1 120 ? 2.381 -7.971 -3.029 1.00 93.56 120 LYS A CA 1
ATOM 936 C C . LYS A 1 120 ? 2.772 -6.524 -3.355 1.00 93.56 120 LYS A C 1
ATOM 938 O O . LYS A 1 120 ? 1.923 -5.777 -3.842 1.00 93.56 120 LYS A O 1
ATOM 943 N N . PRO A 1 121 ? 4.041 -6.132 -3.157 1.00 94.12 121 PRO A N 1
ATOM 944 C CA . PRO A 1 121 ? 4.502 -4.801 -3.532 1.00 94.12 121 PRO A CA 1
ATOM 945 C C . PRO A 1 121 ? 4.293 -4.571 -5.034 1.00 94.12 121 PRO A C 1
ATOM 947 O O . PRO A 1 121 ? 4.597 -5.441 -5.853 1.00 94.12 121 PRO A O 1
ATOM 950 N N . MET A 1 122 ? 3.774 -3.396 -5.386 1.00 94.00 122 MET A N 1
ATOM 951 C CA . MET A 1 122 ? 3.463 -3.013 -6.763 1.00 94.00 122 MET A CA 1
ATOM 952 C C . MET A 1 122 ? 4.408 -1.914 -7.245 1.00 94.00 122 MET A C 1
ATOM 954 O O . MET A 1 122 ? 4.776 -1.020 -6.485 1.00 94.00 122 MET A O 1
ATOM 958 N N . VAL A 1 123 ? 4.782 -1.970 -8.524 1.00 94.50 123 VAL A N 1
ATOM 959 C CA . VAL A 1 123 ? 5.606 -0.953 -9.188 1.00 94.50 123 VAL A CA 1
ATOM 960 C C . VAL A 1 123 ? 4.819 -0.405 -10.374 1.00 94.50 123 VAL A C 1
ATOM 962 O O . VAL A 1 123 ? 4.404 -1.169 -11.243 1.00 94.50 123 VAL A O 1
ATOM 965 N N . MET A 1 124 ? 4.614 0.912 -10.410 1.00 94.12 124 MET A N 1
ATOM 966 C CA . MET A 1 124 ? 3.904 1.604 -11.488 1.00 94.12 124 MET A CA 1
ATOM 967 C C . MET A 1 124 ? 4.902 2.343 -12.384 1.00 94.12 124 MET A C 1
ATOM 969 O O . MET A 1 124 ? 5.700 3.140 -11.896 1.00 94.12 124 MET A O 1
ATOM 973 N N . LEU A 1 125 ? 4.861 2.082 -13.694 1.00 91.12 125 LEU A N 1
ATOM 974 C CA . LEU A 1 125 ? 5.724 2.735 -14.682 1.00 91.12 125 LEU A 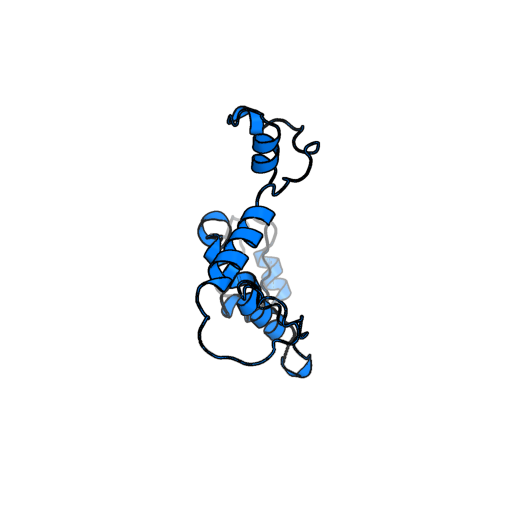CA 1
ATOM 975 C C . LEU A 1 125 ? 4.908 3.741 -15.489 1.00 91.12 125 LEU A C 1
ATOM 977 O O . LEU A 1 125 ? 4.007 3.360 -16.233 1.00 91.12 125 LEU A O 1
ATOM 981 N N . LEU A 1 126 ? 5.265 5.018 -15.377 1.00 91.75 126 LEU A N 1
ATOM 982 C CA . LEU A 1 126 ? 4.633 6.114 -16.107 1.00 91.75 126 LEU A CA 1
ATOM 983 C C . LEU A 1 126 ? 5.592 6.675 -17.161 1.00 91.75 126 LEU A C 1
ATOM 985 O O . LEU A 1 126 ? 6.804 6.717 -16.962 1.00 91.75 126 LEU A O 1
ATOM 989 N N . GLY A 1 127 ? 5.051 7.112 -18.294 1.00 90.12 127 GLY A N 1
ATOM 990 C CA . GLY A 1 127 ? 5.831 7.711 -19.375 1.00 90.12 127 GLY A CA 1
ATOM 991 C C . GLY A 1 127 ? 5.027 7.832 -20.664 1.00 90.12 127 GLY A C 1
ATOM 992 O O . GLY A 1 127 ? 4.062 7.092 -20.865 1.00 90.12 127 GLY A O 1
ATOM 993 N N . GLN A 1 128 ? 5.441 8.745 -21.543 1.00 88.75 128 GLN A N 1
ATOM 994 C CA . GLN A 1 128 ? 4.796 8.995 -22.837 1.00 88.75 128 GLN A CA 1
ATOM 995 C C . GLN A 1 128 ? 4.847 7.774 -23.773 1.00 88.75 128 GLN A C 1
ATOM 997 O O . GLN A 1 128 ? 5.439 6.733 -23.463 1.00 88.75 128 GLN A O 1
ATOM 1002 N N . TYR A 1 129 ? 4.184 7.877 -24.921 1.00 84.25 129 TYR A N 1
ATOM 1003 C CA . TYR A 1 129 ? 4.224 6.842 -25.950 1.00 84.25 129 TYR A CA 1
ATOM 1004 C C . TYR A 1 129 ? 5.665 6.560 -26.392 1.00 84.25 129 TYR A C 1
ATOM 1006 O O . TYR A 1 129 ? 6.509 7.453 -26.422 1.00 84.25 129 TYR A O 1
ATOM 1014 N N . SER A 1 130 ? 5.952 5.293 -26.685 1.00 81.81 130 SER A N 1
ATOM 1015 C CA . SER A 1 130 ? 7.242 4.843 -27.228 1.00 81.81 130 SER A CA 1
ATOM 1016 C C . SER A 1 130 ? 8.484 5.134 -26.365 1.00 81.81 130 SER A C 1
ATOM 1018 O O . SER A 1 130 ? 9.607 5.004 -26.839 1.00 81.81 130 SER A O 1
ATOM 1020 N N . THR A 1 131 ? 8.320 5.412 -25.064 1.00 88.44 131 THR A N 1
ATOM 1021 C CA . THR A 1 131 ? 9.441 5.576 -24.110 1.00 88.44 131 THR A CA 1
ATOM 1022 C C . THR A 1 131 ? 10.018 4.257 -23.578 1.00 88.44 131 THR A C 1
ATOM 1024 O O . THR A 1 131 ? 10.854 4.257 -22.679 1.00 88.44 131 THR A O 1
ATOM 1027 N N . GLY A 1 132 ? 9.568 3.111 -24.099 1.00 90.31 132 GLY A N 1
ATOM 1028 C CA . GLY A 1 132 ? 10.129 1.804 -23.748 1.00 90.31 132 GLY A CA 1
ATOM 1029 C C . GLY A 1 132 ? 9.610 1.182 -22.446 1.00 90.31 132 GLY A C 1
ATOM 1030 O O . GLY A 1 132 ? 10.251 0.268 -21.942 1.00 90.31 132 GLY A O 1
ATOM 1031 N N . LYS A 1 133 ? 8.451 1.602 -21.915 1.00 92.81 133 LYS A N 1
ATOM 1032 C CA . LYS A 1 133 ? 7.833 1.009 -20.703 1.00 92.81 133 LYS A CA 1
ATOM 1033 C C . LYS A 1 133 ? 7.684 -0.518 -20.803 1.00 92.81 133 LYS A C 1
ATOM 1035 O O . LYS A 1 133 ? 8.194 -1.258 -19.967 1.00 92.81 133 LYS A O 1
ATOM 1040 N N . THR A 1 134 ? 7.054 -0.988 -21.879 1.00 89.94 134 THR A N 1
ATOM 1041 C CA . THR A 1 134 ? 6.852 -2.415 -22.180 1.00 89.94 134 THR A CA 1
ATO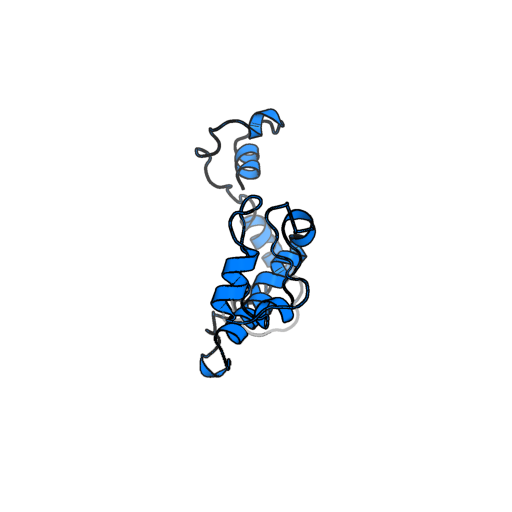M 1042 C C . THR A 1 134 ? 8.190 -3.140 -22.358 1.00 89.94 134 THR A C 1
ATOM 1044 O O . THR A 1 134 ? 8.393 -4.240 -21.843 1.00 89.94 134 THR A O 1
ATOM 1047 N N . THR A 1 135 ? 9.147 -2.489 -23.027 1.00 91.12 135 THR A N 1
ATOM 1048 C CA . THR A 1 135 ? 10.507 -3.009 -23.223 1.00 91.12 135 THR A CA 1
ATOM 1049 C C . THR A 1 135 ? 11.264 -3.144 -21.904 1.00 91.12 135 THR A C 1
ATOM 1051 O O . THR A 1 135 ? 11.961 -4.134 -21.706 1.00 91.12 135 THR A O 1
ATOM 1054 N N . PHE A 1 136 ? 11.106 -2.201 -20.978 1.00 93.56 136 PHE A N 1
ATOM 1055 C CA . PHE A 1 136 ? 11.757 -2.229 -19.673 1.00 93.56 136 PHE A CA 1
ATOM 1056 C C . PHE A 1 136 ? 11.214 -3.358 -18.791 1.00 93.56 136 PHE A C 1
ATOM 1058 O O . PHE A 1 136 ? 11.993 -4.092 -18.187 1.00 93.56 136 PHE A O 1
ATOM 1065 N N . ILE A 1 137 ? 9.896 -3.578 -18.782 1.00 92.88 137 ILE A N 1
ATOM 1066 C CA . ILE A 1 137 ? 9.290 -4.722 -18.079 1.00 92.88 137 ILE A CA 1
ATOM 1067 C C . ILE A 1 137 ? 9.810 -6.037 -18.669 1.00 92.88 137 ILE A C 1
ATOM 1069 O O . ILE A 1 137 ? 10.270 -6.908 -17.932 1.00 92.88 137 ILE A O 1
ATOM 1073 N N . LYS A 1 138 ? 9.824 -6.160 -20.003 1.00 91.50 138 LYS A N 1
ATOM 1074 C CA . LYS A 1 138 ? 10.406 -7.320 -20.694 1.00 91.50 138 LYS A CA 1
ATOM 1075 C C . LYS A 1 138 ? 11.882 -7.517 -20.337 1.00 91.50 138 LYS A C 1
ATOM 1077 O O . LYS A 1 138 ? 12.322 -8.652 -20.173 1.00 91.50 138 LYS A O 1
ATOM 1082 N N . HIS A 1 139 ? 12.643 -6.433 -20.202 1.00 93.94 139 HIS A N 1
ATOM 1083 C CA . HIS A 1 139 ? 14.049 -6.480 -19.815 1.00 93.94 139 HIS A CA 1
ATOM 1084 C C . HIS A 1 139 ? 14.231 -7.013 -18.386 1.00 93.94 139 HIS A C 1
ATOM 1086 O O . HIS A 1 139 ? 15.043 -7.913 -18.181 1.00 93.94 139 HIS A O 1
ATOM 1092 N N . LEU A 1 140 ? 13.438 -6.531 -17.421 1.00 94.88 140 LEU A N 1
ATOM 1093 C CA . LEU A 1 140 ? 13.474 -7.014 -16.035 1.00 94.88 140 LEU A CA 1
ATOM 1094 C C . LEU A 1 140 ? 13.056 -8.485 -15.916 1.00 94.88 140 LEU A C 1
ATOM 1096 O O . LEU A 1 140 ? 13.706 -9.258 -15.215 1.00 94.88 140 LEU A O 1
ATOM 1100 N N . LEU A 1 141 ? 11.992 -8.881 -16.619 1.00 92.62 141 LEU A N 1
ATOM 1101 C CA . LEU A 1 141 ? 11.478 -10.252 -16.594 1.00 92.62 141 LEU A CA 1
ATOM 1102 C C . LEU A 1 141 ? 12.321 -11.223 -17.434 1.00 92.62 141 LEU A C 1
ATOM 1104 O O . LEU A 1 141 ? 12.171 -12.435 -17.296 1.00 92.62 141 LEU A O 1
ATOM 1108 N N . LYS A 1 142 ? 13.183 -10.708 -18.326 1.00 93.38 142 LYS A N 1
ATOM 1109 C CA . LYS A 1 142 ? 13.940 -11.464 -19.345 1.00 93.38 142 LYS A CA 1
ATOM 1110 C C . LYS A 1 142 ? 13.065 -12.340 -20.257 1.00 93.38 142 LYS A C 1
ATOM 1112 O O . LYS A 1 142 ? 13.578 -13.193 -20.975 1.00 93.38 142 LYS A O 1
ATOM 1117 N N . THR A 1 143 ? 11.752 -12.124 -20.248 1.00 89.25 143 THR A N 1
ATOM 1118 C CA . THR A 1 143 ? 10.759 -12.875 -21.017 1.00 89.25 143 THR A CA 1
ATOM 1119 C C . THR A 1 143 ? 9.611 -11.959 -21.439 1.00 89.25 143 THR A C 1
ATOM 1121 O O . THR A 1 143 ? 9.375 -10.915 -20.826 1.00 89.25 143 THR A O 1
ATOM 1124 N N . SER A 1 144 ? 8.907 -12.322 -22.513 1.00 85.31 144 SER A N 1
ATOM 1125 C CA . SER A 1 144 ? 7.665 -11.649 -22.907 1.00 85.31 144 SER A CA 1
ATOM 1126 C C . SER A 1 144 ? 6.538 -12.015 -21.946 1.00 85.31 144 SER A C 1
ATOM 1128 O O . SER A 1 144 ? 6.383 -13.185 -21.600 1.00 85.31 144 SER A O 1
ATOM 1130 N N . TYR A 1 145 ? 5.724 -11.035 -21.564 1.00 86.31 145 TYR A N 1
ATOM 1131 C CA . TYR A 1 145 ? 4.530 -11.258 -20.755 1.00 86.31 145 TYR A CA 1
ATOM 1132 C C . TYR A 1 145 ? 3.257 -11.180 -21.619 1.00 86.31 145 TYR A C 1
ATOM 1134 O O . TYR A 1 145 ? 3.257 -10.484 -22.641 1.00 86.31 145 TYR A O 1
ATOM 1142 N N . PRO A 1 146 ? 2.176 -11.895 -21.252 1.00 83.69 146 PRO A N 1
ATOM 1143 C CA . PRO A 1 146 ? 0.909 -11.845 -21.981 1.00 83.69 146 PRO A CA 1
ATOM 1144 C C . PRO A 1 146 ? 0.356 -10.417 -22.063 1.00 83.69 146 PRO A C 1
ATOM 1146 O O . PRO A 1 146 ? 0.392 -9.685 -21.078 1.00 83.69 146 PRO A O 1
ATOM 1149 N N . GLY A 1 147 ? -0.142 -10.019 -23.236 1.00 79.00 147 GLY A N 1
ATOM 1150 C CA . GLY A 1 147 ? -0.656 -8.664 -23.479 1.00 79.00 147 GLY A CA 1
ATOM 1151 C C . GLY A 1 147 ? 0.412 -7.614 -23.815 1.00 79.00 147 GLY A C 1
ATOM 1152 O O . GLY A 1 147 ? 0.066 -6.484 -24.136 1.00 79.00 147 GLY A O 1
ATOM 1153 N N . ALA A 1 148 ? 1.704 -7.961 -23.801 1.00 75.50 148 ALA A N 1
ATOM 1154 C CA . ALA A 1 148 ? 2.770 -7.052 -24.216 1.00 75.50 148 ALA A CA 1
ATOM 1155 C C . ALA A 1 148 ? 2.909 -7.006 -25.748 1.00 75.50 148 ALA A C 1
ATOM 1157 O O . ALA A 1 148 ? 3.510 -7.907 -26.337 1.00 75.50 148 ALA A O 1
ATOM 1158 N N . HIS A 1 149 ? 2.423 -5.944 -26.395 1.00 73.81 149 HIS A N 1
ATOM 1159 C CA . HIS A 1 149 ? 2.792 -5.625 -27.777 1.00 73.81 149 HIS A CA 1
ATOM 1160 C C . HIS A 1 149 ? 3.788 -4.457 -27.799 1.00 73.81 149 HIS A C 1
ATOM 1162 O O . HIS A 1 149 ? 3.590 -3.446 -27.130 1.00 73.81 149 HIS A O 1
ATOM 1168 N N . ILE A 1 150 ? 4.897 -4.610 -28.530 1.00 72.19 150 ILE A N 1
ATOM 1169 C CA . ILE A 1 150 ? 5.940 -3.584 -28.669 1.00 72.19 150 ILE A CA 1
ATOM 1170 C C . ILE A 1 150 ? 6.038 -3.243 -30.155 1.00 72.19 150 ILE A C 1
ATOM 1172 O O . ILE A 1 150 ? 6.630 -4.007 -30.915 1.00 72.19 150 ILE A O 1
ATOM 1176 N N . GLY A 1 151 ? 5.457 -2.116 -30.560 1.00 67.56 151 GLY A N 1
ATOM 1177 C CA . GLY A 1 151 ? 5.560 -1.560 -31.907 1.00 67.56 151 GLY A CA 1
ATOM 1178 C C . GLY A 1 151 ? 6.114 -0.127 -31.898 1.00 67.56 151 GLY A C 1
ATOM 1179 O O . GLY A 1 151 ? 6.169 0.505 -30.841 1.00 67.56 151 GLY A O 1
ATOM 1180 N N . PRO A 1 152 ? 6.563 0.393 -33.057 1.00 60.91 152 PRO A N 1
ATOM 1181 C CA . PRO A 1 152 ? 6.958 1.799 -33.207 1.00 60.91 152 PRO A CA 1
ATOM 1182 C C . PRO A 1 152 ? 5.754 2.757 -33.114 1.00 60.91 152 PRO A C 1
ATOM 1184 O O . PRO A 1 152 ? 5.912 3.914 -32.724 1.00 60.91 152 PRO A O 1
ATOM 1187 N N . GLU A 1 153 ? 4.559 2.259 -33.436 1.00 67.19 153 GLU A N 1
ATOM 1188 C CA . GLU A 1 153 ? 3.264 2.918 -33.248 1.00 67.19 153 GLU A CA 1
ATOM 1189 C C . GLU A 1 153 ? 2.780 2.797 -31.790 1.00 67.19 153 GLU A C 1
ATOM 1191 O O . GLU A 1 153 ? 3.189 1.859 -31.098 1.00 67.19 153 GLU A O 1
ATOM 1196 N N . PRO A 1 154 ? 1.912 3.699 -31.287 1.00 65.25 154 PRO A N 1
ATOM 1197 C CA . PRO A 1 154 ? 1.383 3.610 -29.927 1.00 65.25 154 PRO A CA 1
ATOM 1198 C C . PRO A 1 154 ? 0.643 2.282 -29.728 1.00 65.25 154 PRO A C 1
ATOM 1200 O O . PRO A 1 154 ? -0.482 2.105 -30.175 1.00 65.25 154 PRO A O 1
ATOM 1203 N N . THR A 1 155 ? 1.300 1.329 -29.066 1.00 65.31 155 THR A N 1
ATOM 1204 C CA . THR A 1 155 ? 0.792 -0.040 -28.884 1.00 65.31 155 THR A CA 1
ATOM 1205 C C . THR A 1 155 ? 0.422 -0.339 -27.438 1.00 65.31 155 THR A C 1
ATOM 1207 O O . THR A 1 155 ? 0.691 -1.410 -26.900 1.00 65.31 155 THR A O 1
ATOM 1210 N N . THR A 1 156 ? -0.214 0.630 -26.781 1.00 57.22 156 THR A N 1
ATOM 1211 C CA . THR A 1 156 ? -0.888 0.405 -25.497 1.00 57.22 156 THR A CA 1
ATOM 1212 C C . THR A 1 156 ? -2.128 1.293 -25.395 1.00 57.22 156 THR A C 1
ATOM 1214 O O . THR A 1 156 ? -1.987 2.493 -25.158 1.00 57.22 156 THR A O 1
ATOM 1217 N N . ASP A 1 157 ? -3.292 0.674 -25.615 1.00 48.53 157 ASP A N 1
ATOM 1218 C CA . ASP A 1 157 ? -4.400 0.621 -24.645 1.00 48.53 157 ASP A CA 1
ATOM 1219 C C . ASP A 1 157 ? -4.335 -0.755 -23.956 1.00 48.53 157 ASP A C 1
ATOM 1221 O O . ASP A 1 157 ? -3.980 -1.732 -24.664 1.00 48.53 157 ASP A O 1
#

pLDDT: mean 72.99, std 18.07, range [36.62, 95.56]

Secondary structure (DSSP, 8-state):
-HHHHHHHTT----GGGGG-GGGGSSPPPP-TTHHHHHHHHHHHHTTS----------PPP---GGG---------GGG-SSHHHHHHHHIIIIIHHHHHHTTGGGTT-PPPPHHHHHPPP-------TTSSHHHHHHHHHSSPPTT----SS----

Sequence (157 aa):
MQLVSLAQAGNEISQDSLQREDLISFNPPVMEGLDAQLAKSKHLAKRVDQDMDGFPQAQGPSTNHWFNSKSSKKIPLTAVTSVIDGLKRLYIEKLKPLEVTYKFNDFVSPLLTNSDFDAKPMVMLLGQYSTGKTTFIKHLLKTSYPGAHIGPEPTTD